Protein AF-A0A9Q1BUA3-F1 (afdb_monomer)

Nearest PDB structures (foldseek):
  6mlc-assembly1_B  TM=7.816E-01  e=4.037E-04  Homo sapiens
  5yc4-assembly1_A  TM=8.077E-01  e=7.355E-04  Arabidopsis thaliana
  4l7x-assembly1_A  TM=8.562E-01  e=1.578E-02  Homo sapiens
  5wle-assembly1_A  TM=7.083E-01  e=5.807E-03  Drosophila melanogaster
  1wep-assembly1_A  TM=6.414E-01  e=8.662E-03  Mus musculus

Sequence (156 aa):
MAHSTFQRKASTSQVDKGRKSRDKCGDCGAVVNKDDKGIQCELCELWFHASCQNILESQYQALVEDSKNDSPVLHWFCCYCNRSAVKILNGLMRMQQQIDDLQQEVQASGSRLNDIEAGKFTDNMSSAVWGKLLVKRLWKVPKLYVGMFWIWKKGV

Organism: Holothuria leucospilota (NCBI:txid206669)

Structure (mmCIF, N/CA/C/O backbone):
data_AF-A0A9Q1BUA3-F1
#
_entry.id   AF-A0A9Q1BUA3-F1
#
loop_
_atom_site.group_PDB
_atom_site.id
_atom_site.type_symbol
_atom_site.label_atom_id
_atom_site.label_alt_id
_atom_site.label_comp_id
_atom_site.label_asym_id
_atom_site.label_entity_id
_atom_site.label_seq_id
_atom_site.pdbx_PDB_ins_code
_atom_site.Cartn_x
_atom_site.Cartn_y
_atom_site.Cartn_z
_atom_site.occupancy
_atom_site.B_iso_or_equiv
_atom_site.auth_seq_id
_atom_site.auth_comp_id
_atom_site.auth_asym_id
_atom_site.auth_atom_id
_atom_site.pdbx_PDB_model_num
ATOM 1 N N . MET A 1 1 ? 27.351 -38.693 14.896 1.00 41.16 1 MET A N 1
ATOM 2 C CA . MET A 1 1 ? 28.062 -38.191 13.695 1.00 41.16 1 MET A CA 1
ATOM 3 C C . MET A 1 1 ? 26.986 -37.978 12.630 1.00 41.16 1 MET A C 1
ATOM 5 O O . MET A 1 1 ? 26.302 -38.944 12.354 1.00 41.16 1 MET A O 1
ATOM 9 N N . ALA A 1 2 ? 26.646 -36.808 12.090 1.00 41.44 2 ALA A N 1
ATOM 10 C CA . ALA A 1 2 ? 27.255 -35.484 12.056 1.00 41.44 2 ALA A CA 1
ATOM 11 C C . ALA A 1 2 ? 26.144 -34.404 12.093 1.00 41.44 2 ALA A C 1
ATOM 13 O O . ALA A 1 2 ? 25.097 -34.570 11.472 1.00 41.44 2 ALA A O 1
ATOM 14 N N . HIS A 1 3 ? 26.378 -33.310 12.823 1.00 35.44 3 HIS A N 1
ATOM 15 C CA . HIS A 1 3 ? 25.542 -32.107 12.799 1.00 35.44 3 HIS A CA 1
ATOM 16 C C . HIS A 1 3 ? 25.948 -31.252 11.590 1.00 35.44 3 HIS A C 1
ATOM 18 O O . HIS A 1 3 ? 27.120 -30.911 11.454 1.00 35.44 3 HIS A O 1
ATOM 24 N N . SER A 1 4 ? 24.993 -30.924 10.716 1.00 44.03 4 SER A N 1
ATOM 25 C CA . SER A 1 4 ? 25.204 -30.031 9.572 1.00 44.03 4 SER A CA 1
ATOM 26 C C . SER A 1 4 ? 24.918 -28.588 9.984 1.00 44.03 4 SER A C 1
ATOM 28 O O . SER A 1 4 ? 23.810 -28.235 10.392 1.00 44.03 4 SER A O 1
ATOM 30 N N . THR A 1 5 ? 25.966 -27.777 9.939 1.00 45.69 5 THR A N 1
ATOM 31 C CA . THR A 1 5 ? 26.044 -26.406 10.434 1.00 45.69 5 THR A CA 1
ATOM 32 C C . THR A 1 5 ? 25.434 -25.435 9.419 1.00 45.69 5 THR A C 1
ATOM 34 O O . THR A 1 5 ? 26.002 -25.190 8.357 1.00 45.69 5 THR A O 1
ATOM 37 N N . PHE A 1 6 ? 24.288 -24.838 9.753 1.00 48.06 6 PHE A N 1
ATOM 38 C CA . PHE A 1 6 ? 23.683 -23.734 9.003 1.00 48.06 6 PHE A CA 1
ATOM 39 C C . PHE A 1 6 ? 24.480 -22.443 9.254 1.00 48.06 6 PHE A C 1
ATOM 41 O O . PHE A 1 6 ? 24.263 -21.727 10.235 1.00 48.06 6 PHE A O 1
ATOM 48 N N . GLN A 1 7 ? 25.458 -22.166 8.391 1.00 48.59 7 GLN A N 1
ATOM 49 C CA . GLN A 1 7 ? 26.246 -20.937 8.446 1.00 48.59 7 GLN A CA 1
ATOM 50 C C . GLN A 1 7 ? 25.445 -19.768 7.855 1.00 48.59 7 GLN A C 1
ATOM 52 O O . GLN A 1 7 ? 25.315 -19.620 6.640 1.00 48.59 7 GLN A O 1
ATOM 57 N N . ARG A 1 8 ? 24.924 -18.908 8.740 1.00 41.38 8 ARG A N 1
ATOM 58 C CA . ARG A 1 8 ? 24.432 -17.566 8.400 1.00 41.38 8 ARG A CA 1
ATOM 59 C C . ARG A 1 8 ? 25.601 -16.732 7.871 1.00 41.38 8 ARG A C 1
ATOM 61 O O . ARG A 1 8 ?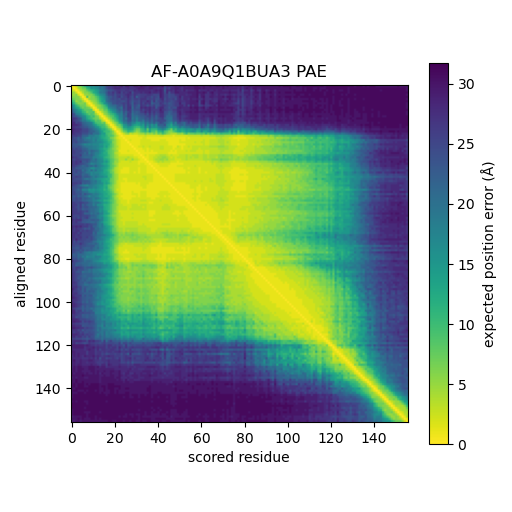 26.477 -16.346 8.639 1.00 41.38 8 ARG A O 1
ATOM 68 N N . LYS A 1 9 ? 25.609 -16.431 6.570 1.00 44.12 9 LYS A N 1
ATOM 69 C CA . LYS A 1 9 ? 26.475 -15.384 6.015 1.00 44.12 9 LYS A CA 1
ATOM 70 C C . LYS A 1 9 ? 25.928 -14.032 6.469 1.00 44.12 9 LYS A C 1
ATOM 72 O O . LYS A 1 9 ? 24.876 -13.598 6.010 1.00 44.12 9 LYS A O 1
ATOM 77 N N . ALA A 1 10 ? 26.632 -13.407 7.407 1.00 40.91 10 ALA A N 1
ATOM 78 C CA . ALA A 1 10 ? 26.441 -12.013 7.767 1.00 40.91 10 ALA A CA 1
ATOM 79 C C . ALA A 1 10 ? 26.774 -11.147 6.543 1.00 40.91 10 ALA A C 1
ATOM 81 O O . ALA A 1 10 ? 27.907 -11.155 6.065 1.00 40.91 10 ALA A O 1
ATOM 82 N N . SER A 1 11 ? 25.777 -10.442 6.009 1.00 53.94 11 SER A N 1
ATOM 83 C CA . SER A 1 11 ? 26.015 -9.356 5.064 1.00 53.94 11 SER A CA 1
ATOM 84 C C . SER A 1 11 ? 26.315 -8.110 5.887 1.00 53.94 11 SER A C 1
ATOM 86 O O . SER A 1 11 ? 25.472 -7.617 6.635 1.00 53.94 11 SER A O 1
ATOM 88 N N . THR A 1 12 ? 27.566 -7.675 5.827 1.00 43.81 12 THR A N 1
ATOM 89 C CA . THR A 1 12 ? 28.071 -6.481 6.492 1.00 43.81 12 THR A CA 1
ATOM 90 C C . THR A 1 12 ? 27.471 -5.255 5.807 1.00 43.81 12 THR A C 1
ATOM 92 O O . THR A 1 12 ? 27.917 -4.861 4.732 1.00 43.81 12 THR A O 1
ATOM 95 N N . SER A 1 13 ? 26.448 -4.650 6.410 1.00 48.66 13 SER A N 1
ATOM 96 C CA . SER A 1 13 ? 25.913 -3.359 5.970 1.00 48.66 13 SER A CA 1
ATOM 97 C C . SER A 1 13 ? 26.926 -2.259 6.285 1.00 48.66 13 SER A C 1
ATOM 99 O O . SER A 1 13 ? 26.977 -1.737 7.398 1.00 48.66 13 SER A O 1
ATOM 101 N N . GLN A 1 14 ? 27.767 -1.922 5.308 1.00 53.66 14 GLN A N 1
ATOM 102 C CA . GLN A 1 14 ? 28.539 -0.686 5.326 1.00 53.66 14 GLN A CA 1
ATOM 103 C C . GLN A 1 14 ? 27.585 0.484 5.062 1.00 53.66 14 GLN A C 1
ATOM 105 O O . GLN A 1 14 ? 26.948 0.570 4.014 1.00 53.66 14 GLN A O 1
ATOM 110 N N . VAL A 1 15 ? 27.466 1.367 6.052 1.00 52.28 15 VAL A N 1
ATOM 111 C CA . VAL A 1 15 ? 26.738 2.634 5.959 1.00 52.28 15 VAL A CA 1
ATOM 112 C C . VAL A 1 15 ? 27.600 3.605 5.155 1.00 52.28 15 VAL A C 1
ATOM 114 O O . VAL A 1 15 ? 28.437 4.317 5.710 1.00 52.28 15 VAL A O 1
ATOM 117 N N . ASP A 1 16 ? 27.422 3.597 3.836 1.00 55.25 16 ASP A N 1
ATOM 118 C CA . ASP A 1 16 ? 28.053 4.560 2.936 1.00 55.25 16 ASP A CA 1
ATOM 119 C C . ASP A 1 16 ? 27.318 5.904 3.017 1.00 55.25 16 ASP A C 1
ATOM 121 O O . ASP A 1 16 ? 26.158 6.053 2.625 1.00 55.25 16 ASP A O 1
ATOM 125 N N . LYS A 1 17 ? 28.014 6.907 3.555 1.0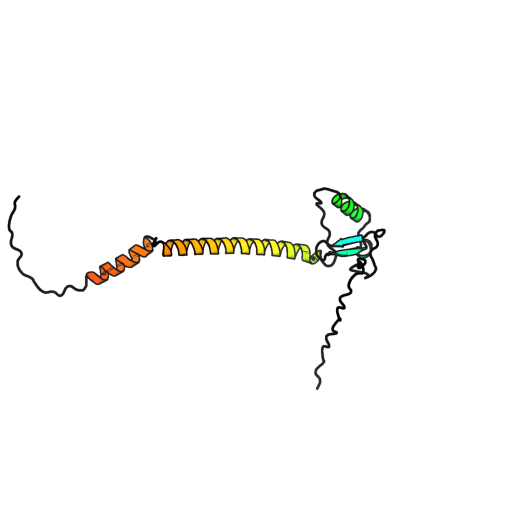0 49.25 17 LYS A N 1
ATOM 126 C CA . LYS A 1 17 ? 27.571 8.300 3.598 1.00 49.25 17 LYS A CA 1
ATOM 127 C C . LYS A 1 17 ? 27.802 8.954 2.231 1.00 49.25 17 LYS A C 1
ATOM 129 O O . LYS A 1 17 ? 28.935 9.051 1.773 1.00 49.25 17 LYS A O 1
ATOM 134 N N . GLY A 1 18 ? 26.746 9.508 1.633 1.00 51.16 18 GLY A N 1
ATOM 135 C CA . GLY A 1 18 ? 26.875 10.673 0.744 1.00 51.16 18 GLY A CA 1
ATOM 136 C C . GLY A 1 18 ? 26.969 10.440 -0.768 1.00 51.16 18 GLY A C 1
ATOM 137 O O . GLY A 1 18 ? 27.286 11.382 -1.492 1.00 51.16 18 GLY A O 1
ATOM 138 N N . ARG A 1 19 ? 26.638 9.255 -1.289 1.00 50.97 19 ARG A N 1
ATOM 139 C CA . ARG A 1 19 ? 26.350 9.080 -2.724 1.00 50.97 19 ARG A CA 1
ATOM 140 C C . ARG A 1 19 ? 24.839 8.959 -2.873 1.00 50.97 19 ARG A C 1
ATOM 142 O O . ARG A 1 19 ? 24.263 8.092 -2.230 1.00 50.97 19 ARG A O 1
ATOM 149 N N . LYS A 1 20 ? 24.192 9.799 -3.695 1.00 51.03 20 LYS A N 1
ATOM 150 C CA . LYS A 1 20 ? 22.800 9.557 -4.117 1.00 51.03 20 LYS A CA 1
ATOM 151 C C . LYS A 1 20 ? 22.776 8.148 -4.711 1.00 51.03 20 LYS A C 1
ATOM 153 O O . LYS A 1 20 ? 23.326 7.940 -5.796 1.00 51.03 20 LYS A O 1
ATOM 158 N N . SER A 1 21 ? 22.294 7.169 -3.950 1.00 61.97 21 SER A N 1
ATOM 159 C CA . SER A 1 21 ? 22.217 5.788 -4.398 1.00 61.97 21 SER A CA 1
ATOM 160 C C . SER A 1 21 ? 21.286 5.797 -5.593 1.00 61.97 21 SER A C 1
ATOM 162 O O . SER A 1 21 ? 20.121 6.145 -5.454 1.00 61.97 21 SER A O 1
ATOM 164 N N . ARG A 1 22 ? 21.823 5.520 -6.783 1.00 75.19 22 ARG A N 1
ATOM 165 C CA . ARG A 1 22 ? 20.981 5.369 -7.967 1.00 75.19 22 ARG A CA 1
ATOM 166 C C . ARG A 1 22 ? 20.013 4.227 -7.690 1.00 75.19 22 ARG A C 1
ATOM 168 O O . ARG A 1 22 ? 20.462 3.168 -7.240 1.00 75.19 22 ARG A O 1
ATOM 175 N N . ASP A 1 23 ? 18.735 4.464 -7.943 1.00 89.50 23 ASP A N 1
ATOM 176 C CA . ASP A 1 23 ? 17.696 3.481 -7.686 1.00 89.50 23 ASP A CA 1
ATOM 177 C C . ASP A 1 23 ? 17.950 2.241 -8.547 1.00 89.50 23 ASP A C 1
ATOM 179 O O . ASP A 1 23 ? 18.132 2.321 -9.764 1.00 89.50 23 ASP A O 1
ATOM 183 N N . LYS A 1 24 ? 18.070 1.083 -7.894 1.00 95.62 24 LYS A N 1
ATOM 184 C CA . LYS A 1 24 ? 18.286 -0.199 -8.569 1.00 95.62 24 LYS A CA 1
ATOM 185 C C . LYS A 1 24 ? 16.951 -0.892 -8.772 1.00 95.62 24 LYS A C 1
ATOM 187 O O . LYS A 1 24 ? 16.102 -0.873 -7.886 1.00 95.62 24 LYS A O 1
ATOM 192 N N . CYS A 1 25 ? 16.817 -1.551 -9.913 1.00 97.38 25 CYS A N 1
ATOM 193 C CA . CYS A 1 25 ? 15.697 -2.409 -10.230 1.00 97.38 25 CYS A CA 1
ATOM 194 C C . CYS A 1 25 ? 15.643 -3.567 -9.231 1.00 97.38 25 CYS A C 1
ATOM 196 O O . CYS A 1 25 ? 16.621 -4.305 -9.090 1.00 97.38 25 CYS A O 1
ATOM 198 N N . GLY A 1 26 ? 14.502 -3.749 -8.569 1.00 96.00 26 GLY A N 1
ATOM 199 C CA . GLY A 1 26 ? 14.298 -4.832 -7.607 1.00 96.00 26 GLY A CA 1
ATOM 200 C C . GLY A 1 26 ? 14.301 -6.236 -8.224 1.00 96.00 26 GLY A C 1
ATOM 201 O O . GLY A 1 26 ? 14.344 -7.210 -7.481 1.00 96.00 26 GLY A O 1
ATOM 202 N N . ASP A 1 27 ? 14.262 -6.346 -9.555 1.00 96.88 27 ASP A N 1
ATOM 203 C CA . ASP A 1 27 ? 14.214 -7.625 -10.271 1.00 96.88 27 ASP A CA 1
ATOM 204 C C . ASP A 1 27 ? 15.565 -7.993 -10.909 1.00 96.88 27 ASP A C 1
ATOM 206 O O . ASP A 1 27 ? 16.148 -9.027 -10.595 1.00 96.88 27 ASP A O 1
ATOM 210 N N . CYS A 1 28 ? 16.125 -7.117 -11.752 1.00 97.31 28 CYS A N 1
ATOM 211 C CA . CYS A 1 28 ? 17.396 -7.382 -12.438 1.00 97.31 28 CYS A CA 1
ATOM 212 C C . CYS A 1 28 ? 18.634 -6.817 -11.717 1.00 97.31 28 CYS A C 1
ATOM 214 O O . CYS A 1 28 ? 19.763 -7.087 -12.126 1.00 97.31 28 CYS A O 1
ATOM 216 N N . GLY A 1 29 ? 18.457 -5.995 -10.676 1.00 95.50 29 GLY A N 1
ATOM 217 C CA . GLY A 1 29 ? 19.547 -5.361 -9.922 1.00 95.50 29 GLY A CA 1
ATOM 218 C C . GLY A 1 29 ? 20.301 -4.247 -10.663 1.00 95.50 29 GLY A C 1
ATOM 219 O O . GLY A 1 29 ? 21.158 -3.588 -10.062 1.00 95.50 29 GLY A O 1
ATOM 220 N N . ALA A 1 30 ? 19.997 -4.014 -11.944 1.00 96.44 30 ALA A N 1
ATOM 221 C CA . ALA A 1 30 ? 20.559 -2.922 -12.731 1.00 96.44 30 ALA A CA 1
ATOM 222 C C . ALA A 1 30 ? 19.983 -1.568 -12.293 1.00 96.44 30 ALA A C 1
ATOM 224 O O . ALA A 1 30 ? 18.928 -1.495 -11.674 1.00 96.44 30 ALA A O 1
ATOM 225 N N . VAL A 1 31 ? 20.678 -0.478 -12.607 1.00 96.69 31 VAL A N 1
ATOM 226 C CA . VAL A 1 31 ? 20.206 0.876 -12.287 1.00 96.69 31 VAL A CA 1
ATOM 227 C C . VAL A 1 31 ? 19.006 1.240 -13.165 1.00 96.69 31 VAL A C 1
ATOM 229 O O . VAL A 1 31 ? 19.049 1.004 -14.370 1.00 96.69 31 VAL A O 1
ATOM 232 N N . VAL A 1 32 ? 17.975 1.837 -12.564 1.00 96.50 32 VAL A N 1
ATOM 233 C CA . VAL A 1 32 ? 16.859 2.480 -13.267 1.00 96.50 32 VAL A CA 1
ATOM 234 C C . VAL A 1 32 ? 17.222 3.951 -13.460 1.00 96.50 32 VAL A C 1
ATOM 236 O O . VAL A 1 32 ? 17.330 4.714 -12.499 1.00 96.50 32 VAL A O 1
ATOM 239 N N . ASN A 1 33 ? 17.503 4.343 -14.698 1.00 93.94 33 ASN A N 1
ATOM 240 C CA . ASN A 1 33 ? 17.832 5.722 -15.048 1.00 93.94 33 ASN A CA 1
ATOM 241 C C . ASN A 1 33 ? 16.557 6.536 -15.298 1.00 93.94 33 ASN A C 1
ATOM 243 O O . ASN A 1 33 ? 15.475 5.987 -15.466 1.00 93.94 33 ASN A O 1
ATOM 247 N N . LYS A 1 34 ? 16.692 7.863 -15.370 1.00 89.19 34 LYS A N 1
ATOM 248 C CA . LYS A 1 34 ? 15.561 8.763 -15.656 1.00 89.19 34 LYS A CA 1
ATOM 249 C C . LYS A 1 34 ? 14.954 8.561 -17.046 1.00 89.19 34 LYS A C 1
ATOM 251 O O . LYS A 1 34 ? 13.778 8.839 -17.228 1.00 89.19 34 LYS A O 1
ATOM 256 N N . ASP A 1 35 ? 15.766 8.102 -17.993 1.00 92.75 35 ASP A N 1
ATOM 257 C CA . ASP A 1 35 ? 15.344 7.837 -19.371 1.00 92.75 35 ASP A CA 1
ATOM 258 C C . ASP A 1 35 ? 14.746 6.429 -19.530 1.00 92.75 35 ASP A C 1
ATOM 260 O O . ASP A 1 35 ? 14.143 6.115 -20.557 1.00 92.75 35 ASP A O 1
ATOM 264 N N . ASP A 1 36 ? 14.900 5.573 -18.512 1.00 94.38 36 ASP A N 1
ATOM 265 C CA . ASP A 1 36 ? 14.285 4.254 -18.499 1.00 94.38 36 ASP A CA 1
ATOM 266 C C . ASP A 1 36 ? 12.801 4.376 -18.140 1.00 94.38 36 ASP A C 1
ATOM 268 O O . ASP A 1 36 ? 12.394 5.211 -17.330 1.00 94.38 36 ASP A O 1
ATOM 272 N N . LYS A 1 37 ? 11.983 3.461 -18.668 1.00 96.56 37 LYS A N 1
ATOM 273 C CA . LYS A 1 37 ? 10.603 3.267 -18.199 1.00 96.56 37 LYS A CA 1
ATOM 274 C C . LYS A 1 37 ? 10.632 2.584 -16.840 1.00 96.56 37 LYS A C 1
ATOM 276 O O . LYS A 1 37 ? 10.502 1.363 -16.732 1.00 96.56 37 LYS A O 1
ATOM 281 N N . GLY A 1 38 ? 10.902 3.387 -15.821 1.00 96.19 38 GLY A N 1
ATOM 282 C CA . GLY A 1 38 ? 10.896 3.001 -14.423 1.00 96.19 38 GLY A CA 1
ATOM 283 C C . GLY A 1 38 ? 9.513 3.174 -13.814 1.00 96.19 38 GLY A C 1
ATOM 284 O O . GLY A 1 38 ? 8.811 4.140 -14.119 1.00 96.19 38 GLY A O 1
ATOM 285 N N . ILE A 1 39 ? 9.141 2.254 -12.934 1.00 96.75 39 ILE A N 1
ATOM 286 C CA . ILE A 1 39 ? 7.980 2.383 -12.058 1.00 96.75 39 ILE A CA 1
ATOM 287 C C . ILE A 1 39 ? 8.361 1.949 -10.642 1.00 96.75 39 ILE A C 1
ATOM 289 O O . ILE A 1 39 ? 9.085 0.966 -10.459 1.00 96.75 39 ILE A O 1
ATOM 293 N N . GLN A 1 40 ? 7.915 2.702 -9.641 1.00 96.56 40 GLN A N 1
ATOM 294 C CA . GLN A 1 40 ? 8.165 2.402 -8.235 1.00 96.56 40 GLN A CA 1
ATOM 295 C C . GLN A 1 40 ? 6.980 1.640 -7.647 1.00 96.56 40 GLN A C 1
ATOM 297 O O . GLN A 1 40 ? 5.831 2.000 -7.878 1.00 96.56 40 GLN A O 1
ATOM 302 N N . CYS A 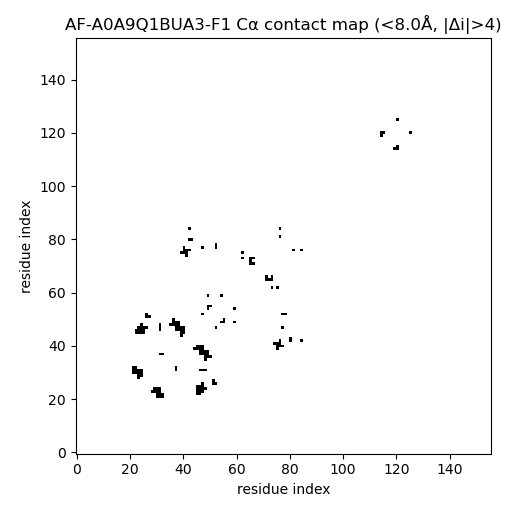1 41 ? 7.251 0.578 -6.888 1.00 96.62 41 CYS A N 1
ATOM 303 C CA . CYS A 1 41 ? 6.200 -0.162 -6.200 1.00 96.62 41 CYS A CA 1
ATOM 304 C C . CYS A 1 41 ? 5.753 0.598 -4.953 1.00 96.62 41 CYS A C 1
ATOM 306 O O . CYS A 1 41 ? 6.575 0.880 -4.088 1.00 96.62 41 CYS A O 1
ATOM 308 N N . GLU A 1 42 ? 4.451 0.818 -4.798 1.00 95.12 42 GLU A N 1
ATOM 309 C CA . GLU A 1 42 ? 3.907 1.556 -3.648 1.00 95.12 42 GLU A CA 1
ATOM 310 C C . GLU A 1 42 ? 3.966 0.789 -2.320 1.00 95.12 42 GLU A C 1
ATOM 312 O O . GLU A 1 42 ? 3.771 1.373 -1.261 1.00 95.12 42 GLU A O 1
ATOM 317 N N . LEU A 1 43 ? 4.229 -0.524 -2.354 1.00 93.81 43 LEU A N 1
ATOM 318 C CA . LEU A 1 43 ? 4.288 -1.346 -1.142 1.00 93.81 43 LEU A CA 1
ATOM 319 C C . LEU A 1 43 ? 5.713 -1.562 -0.624 1.00 93.81 43 LEU A C 1
ATOM 321 O O . LEU A 1 43 ? 5.933 -1.528 0.581 1.00 93.81 43 LEU A O 1
ATOM 325 N N . CYS A 1 44 ? 6.671 -1.858 -1.507 1.00 94.81 44 CYS A N 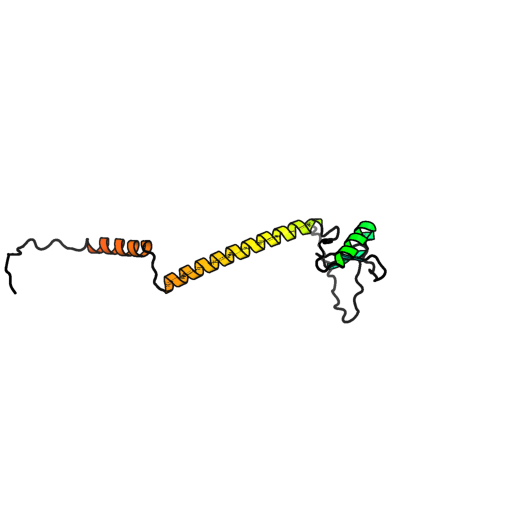1
ATOM 326 C CA . CYS A 1 44 ? 8.064 -2.094 -1.107 1.00 94.81 44 CYS A CA 1
ATOM 327 C C . CYS A 1 44 ? 9.008 -0.937 -1.442 1.00 94.81 44 CYS A C 1
ATOM 329 O O . CYS A 1 44 ? 10.195 -1.039 -1.148 1.00 94.81 44 CYS A O 1
ATOM 331 N N . GLU A 1 45 ? 8.499 0.118 -2.085 1.00 95.19 45 GLU A N 1
ATOM 332 C CA . GLU A 1 45 ? 9.219 1.346 -2.454 1.00 95.19 45 GLU A CA 1
ATOM 333 C C . GLU A 1 45 ? 10.430 1.135 -3.382 1.00 95.19 45 GLU A C 1
ATOM 335 O O . GLU A 1 45 ? 11.192 2.063 -3.654 1.00 95.19 45 GLU A O 1
ATOM 340 N N . LEU A 1 46 ? 10.600 -0.070 -3.931 1.00 96.25 46 LEU A N 1
ATOM 341 C CA . LEU A 1 46 ? 11.647 -0.374 -4.901 1.00 96.25 46 LEU A CA 1
ATOM 342 C C . LEU A 1 46 ? 11.232 0.049 -6.310 1.00 96.25 46 LEU A C 1
ATOM 344 O O . LEU A 1 46 ? 10.074 -0.095 -6.710 1.00 96.25 46 LEU A O 1
ATOM 348 N N . TRP A 1 47 ? 12.214 0.511 -7.080 1.00 97.12 47 TRP A N 1
ATOM 349 C CA . TRP A 1 47 ? 12.065 0.786 -8.504 1.00 97.12 47 TRP A CA 1
ATOM 350 C C . TRP A 1 47 ? 12.188 -0.488 -9.331 1.00 97.12 47 TRP A C 1
ATOM 352 O O . TRP A 1 47 ? 12.919 -1.411 -8.975 1.00 97.12 47 TRP A O 1
ATOM 362 N N . PHE A 1 48 ? 11.494 -0.524 -10.462 1.00 97.81 48 PHE A N 1
ATOM 363 C CA . PHE A 1 48 ? 11.537 -1.614 -11.426 1.00 97.81 48 PHE A CA 1
ATOM 364 C C . PHE A 1 48 ? 11.524 -1.058 -12.846 1.00 97.81 48 PHE A C 1
ATOM 366 O O . PHE A 1 48 ? 10.814 -0.097 -13.137 1.00 97.81 48 PHE A O 1
ATOM 373 N N . HIS A 1 49 ? 12.262 -1.693 -13.754 1.00 98.06 49 HIS A N 1
ATOM 374 C CA . HIS A 1 49 ? 12.032 -1.492 -15.183 1.00 98.06 49 HIS A CA 1
ATOM 375 C C . HIS A 1 49 ? 10.676 -2.097 -15.561 1.00 98.06 49 HIS A C 1
ATOM 377 O O . HIS A 1 49 ? 10.383 -3.237 -15.190 1.00 98.06 49 HIS A O 1
ATOM 383 N N . ALA A 1 50 ? 9.878 -1.371 -16.345 1.00 97.50 50 ALA A N 1
ATOM 384 C CA . ALA A 1 50 ? 8.584 -1.841 -16.840 1.00 97.50 50 ALA A CA 1
ATOM 385 C C . ALA A 1 50 ? 8.704 -3.203 -17.553 1.00 97.50 50 ALA A C 1
ATOM 387 O O . ALA A 1 50 ? 7.888 -4.097 -17.331 1.00 97.50 50 ALA A O 1
ATOM 388 N N . SER A 1 51 ? 9.778 -3.402 -18.327 1.00 97.56 51 SER A N 1
ATOM 389 C CA . SER A 1 51 ? 10.081 -4.664 -19.012 1.00 97.56 51 SER A CA 1
ATOM 390 C C . SER A 1 51 ? 10.380 -5.822 -18.054 1.00 97.56 51 SER A C 1
ATOM 392 O O . SER A 1 51 ? 9.882 -6.921 -18.275 1.00 97.56 51 SER A O 1
ATOM 394 N N . CYS A 1 52 ? 11.119 -5.590 -16.962 1.00 98.06 52 CYS A N 1
ATOM 395 C CA . CYS A 1 52 ? 11.387 -6.616 -15.944 1.00 98.06 52 CYS A CA 1
ATOM 396 C C . CYS A 1 52 ? 10.104 -7.101 -15.253 1.00 98.06 52 CYS A C 1
ATOM 398 O O . CYS A 1 52 ? 10.028 -8.230 -14.786 1.00 98.06 52 CYS A O 1
ATOM 400 N N . GLN A 1 53 ? 9.071 -6.260 -15.199 1.00 97.00 53 GLN A N 1
ATOM 401 C CA . GLN A 1 53 ? 7.771 -6.609 -14.622 1.00 97.00 53 GLN A CA 1
ATOM 402 C C . GLN A 1 53 ? 6.719 -6.972 -15.681 1.00 97.00 53 GLN A C 1
ATOM 404 O O . GLN A 1 53 ? 5.552 -7.149 -15.336 1.00 97.00 53 GLN A O 1
ATOM 409 N N . ASN A 1 54 ? 7.122 -7.130 -16.949 1.00 96.75 54 ASN A N 1
ATOM 410 C CA . ASN A 1 54 ? 6.249 -7.441 -18.086 1.00 96.75 54 ASN A CA 1
ATOM 411 C C . ASN A 1 54 ? 5.064 -6.467 -18.250 1.00 96.75 54 ASN A C 1
ATOM 413 O O . ASN A 1 54 ? 3.966 -6.875 -18.626 1.00 96.75 54 ASN A O 1
ATOM 417 N N . ILE A 1 55 ? 5.275 -5.182 -17.961 1.00 97.00 55 ILE A N 1
ATOM 418 C CA . ILE A 1 55 ? 4.265 -4.135 -18.147 1.00 97.00 55 ILE A CA 1
ATOM 419 C C . ILE A 1 55 ? 4.270 -3.710 -19.615 1.00 97.00 55 ILE A C 1
ATOM 421 O O . ILE A 1 55 ? 5.310 -3.324 -20.155 1.00 97.00 55 ILE A O 1
ATOM 425 N N . LEU A 1 56 ? 3.106 -3.776 -20.260 1.00 97.25 56 LEU A N 1
ATOM 426 C CA . LEU A 1 56 ? 2.944 -3.325 -21.640 1.00 97.25 56 LEU A CA 1
ATOM 427 C C . LEU A 1 56 ? 3.017 -1.801 -21.727 1.00 97.25 56 LEU A C 1
ATOM 429 O O . LEU A 1 56 ? 2.621 -1.093 -20.805 1.00 97.25 56 LEU A O 1
ATOM 433 N N . GLU A 1 57 ? 3.437 -1.292 -22.883 1.00 96.25 57 GLU A N 1
ATOM 434 C CA . GLU A 1 57 ? 3.558 0.150 -23.107 1.00 96.25 57 GLU A CA 1
ATOM 435 C C . GLU A 1 57 ? 2.258 0.908 -22.822 1.00 96.25 57 GLU A C 1
ATOM 437 O O . GLU A 1 57 ? 2.272 1.934 -22.150 1.00 96.25 57 GLU A O 1
ATOM 442 N N . SER A 1 58 ? 1.125 0.373 -23.279 1.00 97.06 58 SER A N 1
ATOM 443 C CA . SER A 1 58 ? -0.193 0.967 -23.049 1.00 97.06 58 SER A CA 1
ATOM 444 C C . SER A 1 58 ? -0.572 1.011 -21.567 1.00 97.06 58 SER A C 1
ATOM 446 O O . SER A 1 58 ? -1.175 1.978 -21.113 1.00 97.06 58 SER A O 1
ATOM 448 N N . GLN A 1 59 ? -0.194 -0.009 -20.794 1.00 96.81 59 GLN A N 1
ATOM 449 C CA . GLN A 1 59 ? -0.436 -0.056 -19.351 1.00 96.81 59 GLN A CA 1
ATOM 450 C C . GLN A 1 59 ? 0.453 0.946 -18.615 1.00 96.81 59 GLN A C 1
ATOM 452 O O . GLN A 1 59 ? -0.013 1.638 -17.715 1.00 96.81 59 GLN A O 1
ATOM 457 N N . TYR A 1 60 ? 1.722 1.044 -19.016 1.00 97.50 60 TYR A N 1
ATOM 458 C CA . TYR A 1 60 ? 2.648 2.025 -18.462 1.00 97.50 60 TYR A CA 1
ATOM 459 C C . TYR A 1 60 ? 2.161 3.454 -18.723 1.00 97.50 60 TYR A C 1
ATOM 461 O O . TYR A 1 60 ? 2.133 4.266 -17.804 1.00 97.50 60 TYR A O 1
ATOM 469 N N . GLN A 1 61 ? 1.716 3.746 -19.948 1.00 97.38 61 GLN A N 1
ATOM 470 C CA . GLN A 1 61 ? 1.160 5.053 -20.299 1.00 97.38 61 GLN A CA 1
ATOM 471 C C . GLN A 1 61 ? -0.077 5.388 -19.466 1.00 97.38 61 GLN A C 1
ATOM 473 O O . GLN A 1 61 ? -0.124 6.480 -18.912 1.00 97.38 61 GLN A O 1
ATOM 478 N N . ALA A 1 62 ? -1.008 4.446 -19.283 1.00 97.00 62 ALA A N 1
ATOM 479 C CA . ALA A 1 62 ? -2.182 4.662 -18.435 1.00 97.00 62 ALA A CA 1
ATOM 480 C C . ALA A 1 62 ? -1.806 4.997 -16.979 1.00 97.00 62 ALA A C 1
ATOM 482 O O . ALA A 1 62 ? -2.382 5.909 -16.393 1.00 97.00 62 ALA A O 1
ATOM 483 N N . LEU A 1 63 ? -0.807 4.311 -16.409 1.00 96.62 63 LEU A N 1
ATOM 484 C CA . LEU A 1 63 ? -0.303 4.599 -15.059 1.00 96.62 63 LEU A CA 1
ATOM 485 C C . LEU A 1 63 ? 0.359 5.983 -14.978 1.00 96.62 63 LEU A C 1
ATOM 487 O O . LEU A 1 63 ? 0.121 6.735 -14.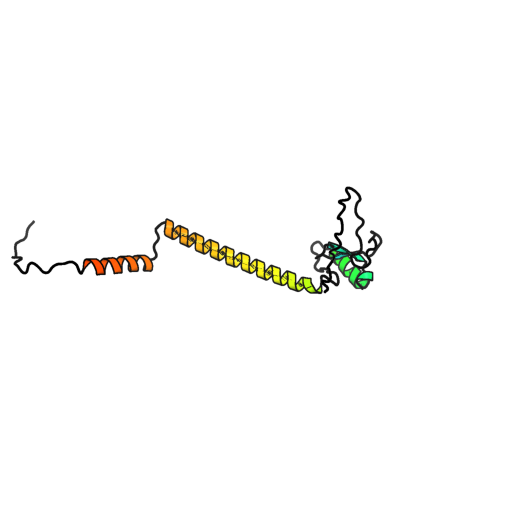037 1.00 96.62 63 LEU A O 1
ATOM 491 N N . VAL A 1 64 ? 1.171 6.343 -15.976 1.00 95.56 64 VAL A N 1
ATOM 492 C CA . VAL A 1 64 ? 1.834 7.656 -16.031 1.00 95.56 64 VAL A CA 1
ATOM 493 C C . VAL A 1 64 ? 0.823 8.784 -16.233 1.00 95.56 64 VAL A C 1
ATOM 495 O O . VAL A 1 64 ? 0.968 9.849 -15.637 1.00 95.56 64 VAL A O 1
ATOM 498 N N . GLU A 1 65 ? -0.188 8.587 -17.072 1.00 96.31 65 GLU A N 1
ATOM 499 C CA . GLU A 1 65 ? -1.260 9.560 -17.282 1.00 96.31 65 GLU A CA 1
ATOM 500 C C . GLU A 1 65 ? -2.082 9.761 -16.015 1.00 96.31 65 GLU A C 1
ATOM 502 O O . GLU A 1 65 ? -2.281 10.905 -15.611 1.00 96.31 65 GLU A O 1
ATOM 507 N N . ASP A 1 66 ? -2.472 8.676 -15.345 1.00 96.44 66 ASP A N 1
ATOM 508 C CA . ASP A 1 66 ? -3.220 8.756 -14.094 1.00 96.44 66 ASP A CA 1
ATOM 509 C C . ASP A 1 66 ? -2.409 9.425 -12.973 1.00 96.44 66 ASP A C 1
ATOM 511 O O . ASP A 1 66 ? -2.946 10.249 -12.235 1.00 96.44 66 ASP A O 1
ATOM 515 N N . SER A 1 67 ? -1.092 9.187 -12.914 1.00 93.81 67 SER A N 1
ATOM 516 C CA . SER A 1 67 ? -0.208 9.820 -11.921 1.00 93.81 67 SER A CA 1
ATOM 517 C C . SER A 1 67 ? -0.102 11.349 -12.033 1.00 93.81 67 SER A C 1
ATOM 519 O O . SER A 1 67 ? 0.403 11.994 -11.116 1.00 93.81 67 SER A O 1
ATOM 521 N N . LYS A 1 68 ? -0.551 11.943 -13.150 1.00 94.94 68 LYS A N 1
ATOM 522 C CA . LYS A 1 68 ? -0.594 13.405 -13.339 1.00 94.94 68 LYS A CA 1
ATOM 523 C C . LYS A 1 68 ? -1.850 14.045 -12.745 1.00 94.94 68 LYS A C 1
ATOM 525 O O . LYS A 1 68 ? -1.900 15.270 -12.665 1.00 94.94 68 LYS A O 1
ATOM 530 N N . ASN A 1 69 ? -2.858 13.252 -12.388 1.00 94.75 69 ASN A N 1
ATOM 531 C CA . ASN A 1 69 ? -4.077 13.751 -11.764 1.00 94.75 69 ASN A CA 1
ATOM 532 C C . ASN A 1 69 ? -3.809 14.130 -10.300 1.00 94.75 69 ASN A C 1
ATOM 534 O O . ASN A 1 69 ? -2.979 13.513 -9.638 1.00 94.75 69 ASN A O 1
ATOM 538 N N . ASP A 1 70 ? -4.572 15.088 -9.762 1.00 94.69 70 ASP A N 1
ATOM 539 C CA . ASP A 1 70 ? -4.478 15.479 -8.342 1.00 94.69 70 ASP A CA 1
ATOM 540 C C . ASP A 1 70 ? -4.835 14.325 -7.389 1.00 94.69 70 ASP A C 1
ATOM 542 O O . ASP A 1 70 ? -4.412 14.296 -6.235 1.00 94.69 70 ASP A O 1
ATOM 546 N N . SER A 1 71 ? -5.627 13.371 -7.883 1.00 93.62 71 SER A N 1
ATOM 547 C CA . SER A 1 71 ? -6.044 12.172 -7.165 1.00 93.62 71 SER A CA 1
ATOM 548 C C . SER A 1 71 ? -5.891 10.944 -8.069 1.00 93.62 71 SER A C 1
ATOM 550 O O . SER A 1 71 ? -6.880 10.538 -8.688 1.00 93.62 71 SER A O 1
ATOM 552 N N . PRO A 1 72 ? -4.685 10.358 -8.170 1.00 93.06 72 PRO A N 1
ATOM 553 C CA . PRO A 1 72 ? -4.475 9.129 -8.927 1.00 93.06 72 PRO A CA 1
ATOM 554 C C . PRO A 1 72 ? -5.316 7.988 -8.343 1.00 93.06 72 PRO A C 1
ATOM 556 O O . PRO A 1 72 ? -5.457 7.855 -7.125 1.00 93.06 72 PRO A O 1
ATOM 559 N N . VAL A 1 73 ? -5.907 7.189 -9.225 1.00 94.25 73 VAL A N 1
ATOM 560 C CA . VAL A 1 73 ? -6.810 6.076 -8.885 1.00 94.25 73 VAL A CA 1
ATOM 561 C C . VAL A 1 73 ? -6.113 4.728 -9.074 1.00 94.25 73 VAL A C 1
ATOM 563 O O . VAL A 1 73 ? -6.467 3.733 -8.436 1.00 94.25 73 VAL A O 1
ATOM 566 N N . LEU A 1 74 ? -5.131 4.670 -9.971 1.00 94.81 74 LEU A N 1
ATOM 567 C CA . LEU A 1 74 ? -4.398 3.461 -10.292 1.00 94.81 74 LEU A CA 1
ATOM 568 C C . LEU A 1 74 ? -3.199 3.311 -9.360 1.00 94.81 74 LEU A C 1
ATOM 570 O O . LEU A 1 74 ? -2.249 4.084 -9.410 1.00 94.81 74 LEU A O 1
ATOM 574 N N . HIS A 1 75 ? -3.230 2.242 -8.570 1.00 93.25 75 HIS A N 1
ATOM 575 C CA . HIS A 1 75 ? -2.103 1.819 -7.751 1.00 93.25 75 HIS A CA 1
ATOM 576 C C . HIS A 1 75 ? -1.298 0.735 -8.456 1.00 93.25 75 HIS A C 1
ATOM 578 O O . HIS A 1 75 ? -1.873 -0.183 -9.058 1.00 93.25 75 HIS A O 1
ATOM 584 N N . TRP A 1 76 ? 0.028 0.790 -8.333 1.00 96.12 76 TRP A N 1
ATOM 585 C CA . TRP A 1 76 ? 0.892 -0.258 -8.874 1.00 96.12 76 TRP A CA 1
ATOM 586 C C . TRP A 1 76 ? 1.721 -0.977 -7.805 1.00 96.12 76 TRP A C 1
ATOM 588 O O . TRP A 1 76 ? 2.477 -0.395 -7.022 1.00 96.12 76 TRP A O 1
ATOM 598 N N . PHE A 1 77 ? 1.633 -2.308 -7.840 1.00 96.56 77 PHE A N 1
ATOM 599 C CA . PHE A 1 77 ? 2.426 -3.207 -7.014 1.00 96.56 77 PHE A CA 1
ATOM 600 C C . PHE A 1 77 ? 3.233 -4.158 -7.898 1.00 96.56 77 PHE A C 1
ATOM 602 O O . PHE A 1 77 ? 2.697 -4.741 -8.842 1.00 96.56 77 PHE A O 1
ATOM 609 N N . CYS A 1 78 ? 4.507 -4.379 -7.557 1.00 97.00 78 CYS A N 1
ATOM 610 C CA . CYS A 1 78 ? 5.342 -5.351 -8.261 1.00 97.00 78 CYS A CA 1
ATOM 611 C C . CYS A 1 78 ? 4.760 -6.770 -8.148 1.00 97.00 78 CYS A C 1
ATOM 613 O O . CYS A 1 78 ? 3.949 -7.063 -7.262 1.00 97.00 78 CYS A O 1
ATOM 615 N N . CYS A 1 79 ? 5.193 -7.688 -9.011 1.00 94.88 79 CYS A N 1
ATOM 616 C CA . CYS A 1 79 ? 4.650 -9.049 -9.074 1.00 94.88 79 CYS A CA 1
ATOM 617 C C . CYS A 1 79 ? 4.762 -9.824 -7.742 1.00 94.88 79 CYS A C 1
ATOM 619 O O . CYS A 1 79 ? 3.944 -10.708 -7.460 1.00 94.88 79 CYS A O 1
ATOM 621 N N . TYR A 1 80 ? 5.738 -9.456 -6.907 1.00 94.62 80 TYR A N 1
ATOM 622 C CA . TYR A 1 80 ? 5.959 -10.003 -5.571 1.00 94.62 80 TYR A CA 1
ATOM 623 C C . TYR A 1 80 ? 4.957 -9.447 -4.547 1.00 94.62 80 TYR A C 1
ATOM 625 O O . TYR A 1 80 ? 4.367 -10.208 -3.778 1.00 94.62 80 TYR A O 1
ATOM 633 N N . CYS A 1 81 ? 4.727 -8.133 -4.569 1.00 96.38 81 CYS A N 1
ATOM 634 C CA . CYS A 1 81 ? 3.854 -7.419 -3.637 1.00 96.38 81 CYS A CA 1
ATOM 635 C C . CYS A 1 81 ? 2.372 -7.548 -3.988 1.00 96.38 81 CYS A C 1
ATOM 637 O O . CYS A 1 81 ? 1.541 -7.647 -3.091 1.00 96.38 81 CYS A O 1
ATOM 639 N N . ASN A 1 82 ? 2.018 -7.611 -5.271 1.00 94.00 82 ASN A N 1
ATOM 640 C CA . ASN A 1 82 ? 0.623 -7.644 -5.714 1.00 94.00 82 ASN A CA 1
ATOM 641 C C . ASN A 1 82 ? -0.162 -8.823 -5.100 1.00 94.00 82 ASN A C 1
ATOM 643 O O . ASN A 1 82 ? -1.325 -8.699 -4.724 1.00 94.00 82 ASN A O 1
ATOM 647 N N . ARG A 1 83 ? 0.505 -9.971 -4.909 1.00 90.56 83 ARG A N 1
ATOM 648 C CA . ARG A 1 83 ? -0.098 -11.171 -4.300 1.00 90.56 83 ARG A CA 1
ATOM 649 C C . ARG A 1 83 ? -0.463 -10.988 -2.824 1.00 90.56 83 ARG A C 1
ATOM 651 O O . ARG A 1 83 ? -1.361 -11.674 -2.329 1.00 90.56 83 ARG A O 1
ATOM 658 N N . SER A 1 84 ? 0.259 -10.131 -2.105 1.00 93.44 84 SER A N 1
ATOM 659 C CA . SER A 1 84 ? 0.079 -9.901 -0.669 1.00 93.44 84 SER A CA 1
ATOM 660 C C . SER A 1 84 ? -0.607 -8.575 -0.352 1.00 93.44 84 SER A C 1
ATOM 662 O O . SER A 1 84 ? -1.223 -8.490 0.707 1.00 93.44 84 SER A O 1
ATOM 664 N N . ALA A 1 85 ? -0.582 -7.593 -1.257 1.00 91.75 85 ALA A N 1
ATOM 665 C CA . ALA A 1 85 ? -1.135 -6.254 -1.058 1.00 91.75 85 ALA A CA 1
ATOM 666 C C . ALA A 1 85 ? -2.587 -6.300 -0.559 1.00 91.75 85 ALA A C 1
ATOM 668 O O . ALA A 1 85 ? -2.895 -5.770 0.504 1.00 91.75 85 ALA A O 1
ATOM 669 N N . VAL A 1 86 ? -3.453 -7.059 -1.238 1.00 90.12 86 VAL A N 1
ATOM 670 C CA . VAL A 1 86 ? -4.866 -7.214 -0.846 1.00 90.12 86 VAL A CA 1
ATOM 671 C C . VAL A 1 86 ? -5.015 -7.825 0.553 1.00 90.12 86 VAL A C 1
ATOM 673 O O . VAL A 1 86 ? -5.880 -7.424 1.329 1.00 90.12 86 VAL A O 1
ATOM 676 N N . LYS A 1 87 ? -4.170 -8.799 0.912 1.00 93.25 87 LYS A N 1
ATOM 677 C CA . LYS A 1 87 ? -4.219 -9.438 2.237 1.00 93.25 87 LYS A CA 1
ATOM 678 C C . LYS A 1 87 ? -3.767 -8.479 3.334 1.00 93.25 87 LYS A C 1
ATOM 680 O O . LYS A 1 87 ? -4.371 -8.469 4.401 1.00 93.25 87 LYS A O 1
ATOM 685 N N . ILE A 1 88 ? -2.731 -7.689 3.060 1.00 92.88 88 ILE A N 1
ATOM 686 C CA . ILE A 1 88 ? -2.201 -6.690 3.989 1.00 92.88 88 ILE A CA 1
ATOM 687 C C . ILE A 1 88 ? -3.240 -5.593 4.217 1.00 92.88 88 ILE A C 1
ATOM 689 O O . ILE A 1 88 ? -3.575 -5.329 5.366 1.00 92.88 88 ILE A O 1
ATOM 693 N N . LEU A 1 89 ? -3.817 -5.032 3.150 1.00 90.62 89 LEU A N 1
ATOM 694 C CA . LEU A 1 89 ? -4.848 -3.992 3.244 1.00 90.62 89 LEU A CA 1
ATOM 695 C C . LEU A 1 89 ? -6.062 -4.471 4.051 1.00 90.62 89 LEU A C 1
ATOM 697 O O . LEU A 1 89 ? -6.471 -3.817 5.007 1.00 90.62 89 LEU A O 1
ATOM 701 N N . ASN A 1 90 ? -6.573 -5.668 3.755 1.00 93.88 90 ASN A N 1
ATOM 702 C CA . ASN A 1 90 ? -7.671 -6.256 4.527 1.00 93.88 90 ASN A CA 1
ATOM 703 C C . ASN A 1 90 ? -7.288 -6.529 5.990 1.00 93.88 90 ASN A C 1
ATOM 705 O O . ASN A 1 90 ? -8.121 -6.392 6.885 1.00 93.88 90 ASN A O 1
ATOM 709 N N . GLY A 1 91 ? -6.042 -6.936 6.245 1.00 95.62 91 GLY A N 1
ATOM 710 C CA . GLY A 1 91 ? -5.520 -7.126 7.596 1.00 95.62 91 GLY A CA 1
ATOM 711 C C . GLY A 1 91 ? -5.472 -5.817 8.384 1.00 95.62 91 GLY A C 1
ATOM 712 O O . GLY A 1 91 ? -5.915 -5.789 9.528 1.00 95.62 91 GLY A O 1
ATOM 713 N N . LEU A 1 92 ? -5.004 -4.733 7.760 1.00 94.62 92 LEU A N 1
ATOM 714 C CA . LEU A 1 92 ? -4.969 -3.395 8.352 1.00 94.62 92 LEU A CA 1
ATOM 715 C C . LEU A 1 92 ? -6.372 -2.881 8.679 1.00 94.62 92 LEU A C 1
ATOM 717 O O . LEU A 1 92 ? -6.583 -2.398 9.784 1.00 94.62 92 LEU A O 1
ATOM 721 N N . MET A 1 93 ? -7.348 -3.066 7.785 1.00 95.31 93 MET A N 1
ATOM 722 C CA . MET A 1 93 ? -8.740 -2.681 8.058 1.00 95.31 93 MET A CA 1
ATOM 723 C C . MET A 1 93 ? -9.327 -3.429 9.261 1.00 95.31 93 MET A C 1
ATOM 725 O O . MET A 1 93 ? -9.999 -2.833 10.097 1.00 95.31 93 MET A O 1
ATOM 729 N N . ARG A 1 94 ? -9.048 -4.733 9.386 1.00 97.00 94 ARG A N 1
ATOM 730 C CA . ARG A 1 94 ? -9.496 -5.520 10.548 1.00 97.00 94 ARG A CA 1
ATOM 731 C C . ARG A 1 94 ? -8.810 -5.077 11.834 1.00 97.00 94 ARG A C 1
ATOM 733 O O . ARG A 1 94 ? -9.470 -4.987 12.859 1.00 97.00 94 ARG A O 1
ATOM 740 N N . MET A 1 95 ? -7.509 -4.803 11.782 1.00 96.00 95 MET A N 1
ATOM 741 C CA . MET A 1 95 ? -6.775 -4.304 12.945 1.00 96.00 95 MET A CA 1
ATOM 742 C C . MET A 1 95 ? -7.270 -2.922 13.373 1.00 96.00 95 MET A C 1
ATOM 744 O O . MET A 1 95 ? -7.421 -2.695 14.567 1.00 96.00 95 MET A O 1
ATOM 748 N N . GLN A 1 96 ? -7.585 -2.034 12.426 1.00 96.75 96 GLN A N 1
ATOM 749 C CA . GLN A 1 96 ? -8.187 -0.737 12.730 1.00 96.75 96 GLN A CA 1
ATOM 750 C C . GLN A 1 96 ? -9.517 -0.911 13.469 1.00 96.75 96 GLN A C 1
ATOM 752 O O . GLN A 1 96 ? -9.698 -0.319 14.5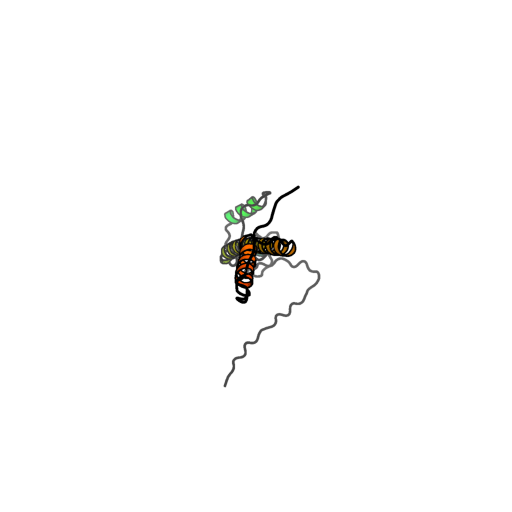26 1.00 96.75 96 GLN A O 1
ATOM 757 N N . GLN A 1 97 ? -10.385 -1.808 12.988 1.00 97.12 97 GLN A N 1
ATOM 758 C CA . GLN A 1 97 ? -11.636 -2.117 13.681 1.00 97.12 97 GLN A CA 1
ATOM 759 C C . GLN A 1 97 ? -11.392 -2.616 15.111 1.00 97.12 97 GLN A C 1
ATOM 761 O O . GLN A 1 97 ? -12.052 -2.174 16.042 1.00 97.12 97 GLN A O 1
ATOM 766 N N . GLN A 1 98 ? -10.414 -3.506 15.306 1.00 96.88 98 GLN A N 1
ATOM 767 C CA . GLN A 1 98 ? -10.076 -4.000 16.643 1.00 96.88 98 GLN A CA 1
ATOM 768 C C . GLN A 1 98 ? -9.553 -2.892 17.565 1.00 96.88 98 GLN A C 1
ATOM 770 O O . GLN A 1 98 ? -9.825 -2.926 18.763 1.00 96.88 98 GLN A O 1
ATOM 775 N N . ILE A 1 99 ? -8.802 -1.922 17.036 1.00 97.25 99 ILE A N 1
ATOM 776 C CA . ILE A 1 99 ? -8.349 -0.756 17.805 1.00 97.25 99 ILE A CA 1
ATOM 777 C C . ILE A 1 99 ? -9.550 0.086 18.236 1.00 97.25 99 ILE A C 1
ATOM 779 O O . ILE A 1 99 ? -9.626 0.453 19.408 1.00 97.25 99 ILE A O 1
ATOM 783 N N . ASP A 1 100 ? -10.485 0.351 17.327 1.00 97.38 100 ASP A N 1
ATOM 784 C CA . ASP A 1 100 ? -11.668 1.167 17.608 1.00 97.38 100 ASP A CA 1
ATOM 785 C C . ASP A 1 100 ? -12.575 0.488 18.655 1.00 97.38 100 ASP A C 1
ATOM 787 O O . ASP A 1 100 ? -12.983 1.122 19.633 1.00 97.38 100 ASP A O 1
ATOM 791 N N . ASP A 1 101 ? -12.799 -0.823 18.520 1.00 97.19 101 ASP A N 1
ATOM 792 C CA . ASP A 1 101 ? -13.577 -1.624 19.473 1.00 97.19 101 ASP A CA 1
ATOM 793 C C . ASP A 1 101 ? -12.933 -1.613 20.872 1.00 97.19 101 ASP A C 1
ATOM 795 O O . ASP A 1 101 ? -13.602 -1.379 21.884 1.00 97.19 101 ASP A O 1
ATOM 799 N N . LEU A 1 102 ? -11.610 -1.812 20.943 1.00 96.44 102 LEU A N 1
ATOM 800 C CA . LEU A 1 102 ? -10.872 -1.782 22.209 1.00 96.44 102 LEU A CA 1
ATOM 801 C C . LEU A 1 102 ? -10.887 -0.392 22.849 1.00 96.44 102 LEU A C 1
ATOM 803 O O . LEU A 1 102 ? -11.029 -0.276 24.067 1.00 96.44 102 LEU A O 1
ATOM 807 N N . GLN A 1 103 ? -10.751 0.674 22.059 1.00 96.75 103 GLN A N 1
ATOM 808 C CA . GLN A 1 103 ? -10.847 2.041 22.572 1.00 96.75 103 GLN A CA 1
ATOM 809 C C . GLN A 1 103 ? -12.226 2.308 23.176 1.00 96.75 103 GLN A C 1
ATOM 811 O O . GLN A 1 103 ? -12.314 2.909 24.251 1.00 96.75 103 GLN A O 1
ATOM 816 N N . GLN A 1 104 ? -13.290 1.818 22.539 1.00 96.62 104 GLN A N 1
ATOM 817 C CA . GLN A 1 104 ? -14.644 1.923 23.070 1.00 96.62 104 GLN A CA 1
ATOM 818 C C . GLN A 1 104 ? -14.800 1.151 24.389 1.00 96.62 104 GLN A C 1
ATOM 820 O O . GLN A 1 104 ? -15.382 1.672 25.344 1.00 96.62 104 GLN A O 1
ATOM 825 N N . GLU A 1 105 ? -14.248 -0.060 24.483 1.00 95.94 105 GLU A N 1
ATOM 826 C CA . GLU A 1 105 ? -14.289 -0.860 25.712 1.00 95.94 105 GLU A CA 1
ATOM 827 C C . GLU A 1 105 ? -13.510 -0.201 26.861 1.00 95.94 105 GLU A C 1
ATOM 829 O O . GLU A 1 105 ? -13.983 -0.170 28.004 1.00 95.94 105 GLU A O 1
ATOM 834 N N . VAL A 1 106 ? -12.345 0.382 26.568 1.00 97.00 106 VAL A N 1
ATOM 835 C CA . VAL A 1 106 ? -11.549 1.136 27.547 1.00 97.00 106 VAL A CA 1
ATOM 836 C C . VAL A 1 106 ? -12.314 2.366 28.032 1.00 97.00 106 VAL A C 1
ATOM 838 O O . VAL A 1 106 ? -12.363 2.612 29.239 1.00 97.00 106 VAL A O 1
ATOM 841 N N . GLN A 1 107 ? -12.966 3.110 27.135 1.00 95.12 107 GLN A N 1
ATOM 842 C CA . GLN A 1 107 ? -13.799 4.258 27.509 1.00 95.12 107 GLN A CA 1
ATOM 843 C C . GLN A 1 107 ? -14.992 3.843 28.380 1.00 95.12 107 GLN A C 1
ATOM 845 O O . GLN A 1 107 ? -15.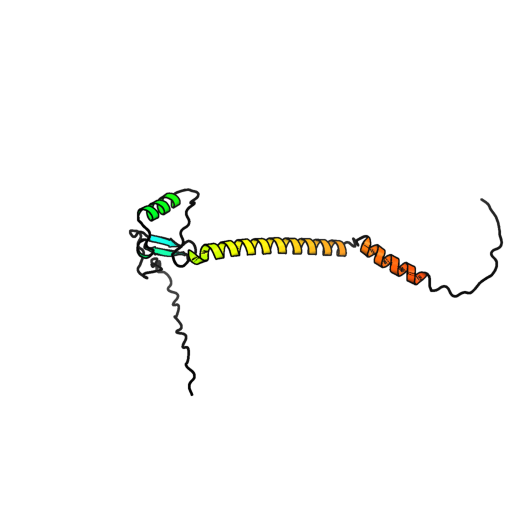253 4.472 29.408 1.00 95.12 107 GLN A O 1
ATOM 850 N N . ALA A 1 108 ? -15.683 2.760 28.014 1.00 92.31 108 ALA A N 1
ATOM 851 C CA . ALA A 1 108 ? -16.799 2.221 28.788 1.00 92.31 108 ALA A CA 1
ATOM 852 C C . ALA A 1 108 ? -16.354 1.700 30.164 1.00 92.31 108 ALA A C 1
ATOM 854 O O . ALA A 1 108 ? -17.060 1.845 31.160 1.00 92.31 108 ALA A O 1
ATOM 855 N N . SER A 1 109 ? -15.169 1.102 30.248 1.00 93.38 109 SER A N 1
ATOM 856 C CA . SER A 1 109 ? -14.601 0.658 31.522 1.00 93.38 109 SER A CA 1
ATOM 857 C C . SER A 1 109 ? -14.196 1.844 32.397 1.00 93.38 109 SER A C 1
ATOM 859 O O . SER A 1 109 ? -14.466 1.840 33.598 1.00 93.38 109 SER A O 1
ATOM 861 N N . GLY A 1 110 ? -13.615 2.887 31.801 1.00 92.12 110 GLY A N 1
ATOM 862 C CA . GLY A 1 110 ? -13.260 4.124 32.495 1.00 92.12 110 GLY A CA 1
ATOM 863 C C . GLY A 1 110 ? -14.475 4.847 33.079 1.00 92.12 110 GLY A C 1
ATOM 864 O O . GLY A 1 110 ? -14.443 5.248 34.241 1.00 92.12 110 GLY A O 1
ATOM 865 N N . SER A 1 111 ? -15.578 4.955 32.332 1.00 88.94 111 SER A N 1
ATOM 866 C CA . SER A 1 111 ? -16.808 5.567 32.858 1.00 88.94 111 SER A CA 1
ATOM 867 C C . SER A 1 111 ? -17.384 4.778 34.036 1.00 88.94 111 SER A C 1
ATOM 869 O O . SER A 1 111 ? -17.750 5.375 35.047 1.00 88.94 111 SER A O 1
ATOM 871 N N . ARG A 1 112 ? -17.365 3.440 33.967 1.00 85.25 112 ARG A N 1
ATOM 872 C CA . ARG A 1 112 ? -17.785 2.574 35.082 1.00 85.25 112 ARG A CA 1
ATOM 873 C C . ARG A 1 112 ? -16.930 2.772 36.333 1.00 85.25 112 ARG A C 1
ATOM 875 O O . ARG A 1 112 ? -17.473 2.744 37.433 1.00 85.25 112 ARG A O 1
ATOM 882 N N . LEU A 1 113 ? -15.618 2.967 36.187 1.00 87.25 113 LEU A N 1
ATOM 883 C CA . LEU A 1 113 ? -14.737 3.274 37.319 1.00 87.25 113 LEU A CA 1
ATOM 884 C C . LEU A 1 113 ? -15.057 4.643 37.926 1.00 87.25 113 LEU A C 1
ATOM 886 O O . LEU A 1 113 ? -15.166 4.743 39.146 1.00 87.25 113 LEU A O 1
ATOM 890 N N . ASN A 1 114 ? -15.294 5.659 37.094 1.00 88.00 114 ASN A N 1
ATOM 891 C CA . ASN A 1 114 ? -15.669 6.995 37.565 1.00 88.00 114 ASN A CA 1
ATOM 892 C C . ASN A 1 114 ? -17.016 6.991 38.302 1.00 88.00 114 ASN A C 1
ATOM 894 O O . ASN A 1 114 ? -17.161 7.672 39.313 1.00 88.00 114 ASN A O 1
ATOM 898 N N . ASP A 1 115 ? -18.000 6.216 37.837 1.00 85.31 115 ASP A N 1
ATOM 899 C CA . ASP A 1 115 ? -19.284 6.074 38.532 1.00 85.31 115 ASP A CA 1
ATOM 900 C C . ASP A 1 115 ? -19.119 5.403 39.907 1.00 85.31 115 ASP A C 1
ATOM 902 O O . ASP A 1 115 ? -19.767 5.813 40.874 1.00 85.31 115 ASP A O 1
ATOM 906 N N . ILE A 1 116 ? -18.217 4.418 40.022 1.00 81.94 116 ILE A N 1
ATOM 907 C CA . ILE A 1 116 ? -17.868 3.787 41.304 1.00 81.94 116 ILE A CA 1
ATOM 908 C C . ILE A 1 116 ? -17.173 4.791 42.231 1.00 81.94 116 ILE A C 1
ATOM 910 O O . ILE A 1 116 ? -17.548 4.887 43.400 1.00 81.94 116 ILE A O 1
ATOM 914 N N . GLU A 1 117 ? -16.198 5.553 41.727 1.00 81.50 117 GLU A N 1
ATOM 915 C CA . GLU A 1 117 ? -15.492 6.586 42.498 1.00 81.50 117 GLU A CA 1
ATOM 916 C C . GLU A 1 117 ? -16.447 7.696 42.963 1.00 81.50 117 GLU A C 1
ATOM 918 O O . GLU A 1 117 ? -16.386 8.139 44.109 1.00 81.50 117 GLU A O 1
ATOM 923 N N . ALA A 1 118 ? -17.410 8.071 42.117 1.00 85.50 118 ALA A N 1
ATOM 924 C CA . ALA A 1 118 ? -18.469 9.022 42.442 1.00 85.50 118 ALA A CA 1
ATOM 925 C C . ALA A 1 118 ? -19.566 8.444 43.362 1.00 85.50 118 ALA A C 1
ATOM 927 O O . ALA A 1 118 ? -20.519 9.152 43.696 1.00 85.50 118 ALA A O 1
ATOM 928 N N . GLY A 1 119 ? -19.480 7.169 43.760 1.00 78.12 119 GLY A N 1
ATOM 929 C CA . GLY A 1 119 ? -20.456 6.523 44.640 1.00 78.12 119 GLY A CA 1
ATOM 930 C C . GLY A 1 119 ? -21.832 6.294 44.004 1.00 78.12 119 GLY A C 1
ATOM 931 O O . GLY A 1 119 ? -22.805 6.041 44.720 1.00 78.12 119 GLY A O 1
ATOM 932 N N . LYS A 1 120 ? -21.939 6.359 42.671 1.00 74.19 120 LYS A N 1
ATOM 933 C CA . LYS A 1 120 ? -23.160 6.023 41.929 1.00 74.19 120 LYS A CA 1
ATOM 934 C C . LYS A 1 120 ? -23.292 4.507 41.839 1.00 74.19 120 LYS A C 1
ATOM 936 O O . LYS A 1 120 ? -22.990 3.877 40.828 1.00 74.19 120 LYS A O 1
ATOM 941 N N . PHE A 1 121 ? -23.744 3.898 42.927 1.00 75.38 121 PHE A N 1
ATOM 942 C CA . PHE A 1 121 ? -24.108 2.488 42.914 1.00 75.38 121 PHE A CA 1
ATOM 943 C C . PHE A 1 121 ? -25.417 2.305 42.154 1.00 75.38 121 PHE A C 1
ATOM 945 O O . PHE A 1 121 ? -26.397 2.998 42.411 1.00 75.38 121 PHE A O 1
ATOM 952 N N . THR A 1 122 ? -25.439 1.343 41.233 1.00 73.00 122 THR A N 1
ATOM 953 C CA . THR A 1 122 ? -26.682 0.949 40.560 1.00 73.00 122 THR A CA 1
ATOM 954 C C . THR A 1 122 ? -27.716 0.461 41.581 1.00 73.00 122 THR A C 1
ATOM 956 O O . THR A 1 122 ? -27.353 -0.127 42.605 1.00 73.00 122 THR A O 1
ATOM 959 N N . ASP A 1 123 ? -29.007 0.641 41.290 1.00 69.38 123 ASP A N 1
ATOM 960 C CA . ASP A 1 123 ? -30.106 0.221 42.177 1.00 69.38 123 ASP A CA 1
ATOM 961 C C . ASP A 1 123 ? -30.078 -1.284 42.507 1.00 69.38 123 ASP A C 1
ATOM 963 O O . ASP A 1 123 ? -30.444 -1.720 43.602 1.00 69.38 123 ASP A O 1
ATOM 967 N N . ASN A 1 124 ? -29.559 -2.103 41.589 1.00 69.12 124 ASN A N 1
ATOM 968 C CA . ASN A 1 124 ? -29.333 -3.532 41.818 1.00 69.12 124 ASN A CA 1
ATOM 969 C C . ASN A 1 124 ? -28.200 -3.798 42.825 1.00 69.12 124 ASN A C 1
ATOM 971 O O . ASN A 1 124 ? -28.280 -4.742 43.612 1.00 69.12 124 ASN A O 1
ATOM 975 N N . MET A 1 125 ? -27.147 -2.976 42.835 1.00 69.00 125 MET A N 1
ATOM 976 C CA . MET A 1 125 ? -26.056 -3.101 43.808 1.00 69.00 125 MET A CA 1
ATOM 977 C C . MET A 1 125 ? -26.479 -2.606 45.191 1.00 69.00 125 MET A C 1
ATOM 979 O O . MET A 1 125 ? -26.186 -3.268 46.189 1.00 69.00 125 MET A O 1
ATOM 983 N N . SER A 1 126 ? -27.201 -1.486 45.267 1.00 69.00 126 SER A N 1
ATOM 984 C CA . SER A 1 126 ? -27.707 -0.965 46.538 1.00 69.00 126 SER A CA 1
ATOM 985 C C . SER A 1 126 ? -28.727 -1.932 47.154 1.00 69.00 126 SER A C 1
ATOM 987 O O . SER A 1 126 ? -28.562 -2.335 48.308 1.00 69.00 126 SER A O 1
ATOM 989 N N . SER A 1 127 ? -29.711 -2.416 46.391 1.00 68.75 127 SER A N 1
ATOM 990 C CA . SER A 1 127 ? -30.703 -3.392 46.881 1.00 68.75 127 SER A CA 1
ATOM 991 C C . SER A 1 127 ? -30.087 -4.718 47.356 1.00 68.75 127 SER A C 1
ATOM 993 O O . SER A 1 127 ? -30.526 -5.259 48.374 1.00 68.75 127 SER A O 1
ATOM 995 N N . ALA A 1 128 ? -29.022 -5.215 46.717 1.00 71.44 128 ALA A N 1
ATOM 996 C CA . ALA A 1 128 ? -28.308 -6.417 47.162 1.00 71.44 128 ALA A CA 1
ATOM 997 C C . ALA A 1 128 ? -27.575 -6.233 48.507 1.00 71.44 128 ALA A C 1
ATOM 999 O O . ALA A 1 128 ? -27.472 -7.177 49.302 1.00 71.44 128 ALA A O 1
ATOM 1000 N N . VAL A 1 129 ? -27.081 -5.022 48.786 1.00 67.56 129 VAL A N 1
ATOM 1001 C CA . VAL A 1 129 ? -26.455 -4.672 50.071 1.00 67.56 129 VAL A CA 1
ATOM 1002 C C . VAL A 1 129 ? -27.523 -4.504 51.156 1.00 67.56 129 VAL A C 1
ATOM 1004 O O . VAL A 1 129 ? -27.426 -5.127 52.220 1.00 67.56 129 VAL A O 1
ATOM 1007 N N . TRP A 1 130 ? -28.584 -3.740 50.879 1.00 62.78 130 TRP A N 1
ATOM 1008 C CA . TRP A 1 130 ? -29.666 -3.475 51.835 1.00 62.78 130 TRP A CA 1
ATOM 1009 C C . TRP A 1 130 ? -30.495 -4.727 52.163 1.00 62.78 130 TRP A C 1
ATOM 1011 O O . TRP A 1 130 ? -30.819 -4.957 53.331 1.00 62.78 130 TRP A O 1
ATOM 1021 N N . GLY A 1 131 ? -30.754 -5.597 51.181 1.00 60.59 131 GLY A N 1
ATOM 1022 C CA . GLY A 1 131 ? -31.457 -6.869 51.381 1.00 60.59 131 GLY A CA 1
ATOM 1023 C C . GLY A 1 131 ? -30.719 -7.827 52.325 1.00 60.59 131 GLY A C 1
ATOM 1024 O O . GLY A 1 131 ? -31.344 -8.491 53.152 1.00 60.59 131 GLY A O 1
ATOM 1025 N N . LYS A 1 132 ? -29.379 -7.848 52.297 1.00 56.66 132 LYS A N 1
ATOM 1026 C CA . LYS A 1 132 ? -28.566 -8.655 53.231 1.00 56.66 132 LYS A CA 1
ATOM 1027 C C . LYS A 1 132 ? -28.475 -8.046 54.635 1.00 56.66 132 LYS A C 1
ATOM 1029 O O . LYS A 1 132 ? -28.369 -8.794 55.612 1.00 56.66 132 LYS A O 1
ATOM 1034 N N . LEU A 1 133 ? -28.524 -6.718 54.760 1.00 52.25 133 LEU A N 1
ATOM 1035 C CA . LEU A 1 133 ? -28.520 -6.026 56.056 1.00 52.25 133 LEU A CA 1
ATOM 1036 C C . LEU A 1 133 ? -29.852 -6.178 56.809 1.00 52.25 133 LEU A C 1
ATOM 1038 O O . LEU A 1 133 ? -29.838 -6.365 58.028 1.00 52.25 133 LEU A O 1
ATOM 1042 N N . LEU A 1 134 ? -30.986 -6.179 56.102 1.00 51.44 134 LEU A N 1
ATOM 1043 C CA . LEU A 1 134 ? -32.312 -6.380 56.703 1.00 51.44 134 LEU A CA 1
ATOM 1044 C C . LEU A 1 134 ? -32.507 -7.804 57.252 1.00 51.44 134 LEU A C 1
ATOM 1046 O O . LEU A 1 134 ? -33.021 -7.965 58.358 1.00 51.44 134 LEU A O 1
ATOM 1050 N N . VAL A 1 135 ? -32.004 -8.836 56.563 1.00 51.41 135 VAL A N 1
ATOM 1051 C CA . VAL A 1 135 ? -32.101 -10.233 57.037 1.00 51.41 135 VAL A CA 1
ATOM 1052 C C . VAL A 1 135 ? -31.257 -10.475 58.298 1.00 51.41 135 VAL A C 1
ATOM 1054 O O . VAL A 1 135 ? -31.675 -11.210 59.192 1.00 51.41 135 VAL A O 1
ATOM 1057 N N . LYS A 1 136 ? -30.100 -9.810 58.442 1.00 48.16 136 LYS A N 1
ATOM 1058 C CA . LYS A 1 136 ? -29.238 -9.964 59.631 1.00 48.16 136 LYS A CA 1
ATOM 1059 C C . LYS A 1 136 ? -29.758 -9.250 60.883 1.00 48.16 136 LYS A C 1
ATOM 1061 O O . LYS A 1 136 ? -29.396 -9.656 61.987 1.00 48.16 136 LYS A O 1
ATOM 1066 N N . ARG A 1 137 ? -30.600 -8.218 60.751 1.00 43.00 137 ARG A N 1
ATOM 1067 C CA . ARG A 1 137 ? -31.137 -7.469 61.906 1.00 43.00 137 ARG A CA 1
ATOM 1068 C C . ARG A 1 137 ? -32.410 -8.083 62.503 1.00 43.00 137 ARG A C 1
ATOM 1070 O O . ARG A 1 137 ? -32.756 -7.749 63.628 1.00 43.00 137 ARG A O 1
ATOM 1077 N N . LEU A 1 138 ? -33.055 -9.018 61.800 1.00 46.03 138 LEU A N 1
ATOM 1078 C CA . LEU A 1 138 ? -34.301 -9.669 62.235 1.00 46.03 138 LEU A CA 1
ATOM 1079 C C . LEU A 1 138 ? -34.108 -10.988 63.017 1.00 46.03 138 LEU A C 1
ATOM 1081 O O . LEU A 1 138 ? -35.083 -11.524 63.529 1.00 46.03 138 LEU A O 1
ATOM 1085 N N . TRP A 1 139 ? -32.877 -11.497 63.173 1.00 43.88 139 TRP A N 1
ATOM 1086 C CA . TRP A 1 139 ? -32.590 -12.765 63.884 1.00 43.88 139 TRP A CA 1
ATOM 1087 C C . TRP A 1 139 ? -31.815 -12.613 65.207 1.00 43.88 139 TRP A C 1
ATOM 1089 O O . TRP A 1 139 ? -31.359 -13.596 65.787 1.00 43.88 139 TRP A O 1
ATOM 1099 N N . LYS A 1 140 ? -31.690 -11.390 65.737 1.00 44.25 140 LYS A N 1
ATOM 1100 C CA . LYS A 1 140 ? -31.139 -11.130 67.080 1.00 44.25 140 LYS A CA 1
ATOM 1101 C C . LYS A 1 140 ? -32.125 -10.328 67.931 1.00 44.25 140 LYS A C 1
ATOM 1103 O O . LYS A 1 140 ? -31.832 -9.224 68.367 1.00 44.25 140 LYS A O 1
ATOM 1108 N N . VAL A 1 141 ? -33.294 -10.908 68.190 1.00 46.84 141 VAL A N 1
ATOM 1109 C CA . VAL A 1 141 ? -34.095 -10.534 69.363 1.00 46.84 141 VAL A CA 1
ATOM 1110 C C . VAL A 1 141 ? -34.223 -11.785 70.231 1.00 46.84 141 VAL A C 1
ATOM 1112 O O . VAL A 1 141 ? -34.918 -12.725 69.841 1.00 46.84 141 VAL A O 1
ATOM 1115 N N . PRO A 1 142 ? -33.524 -11.863 71.37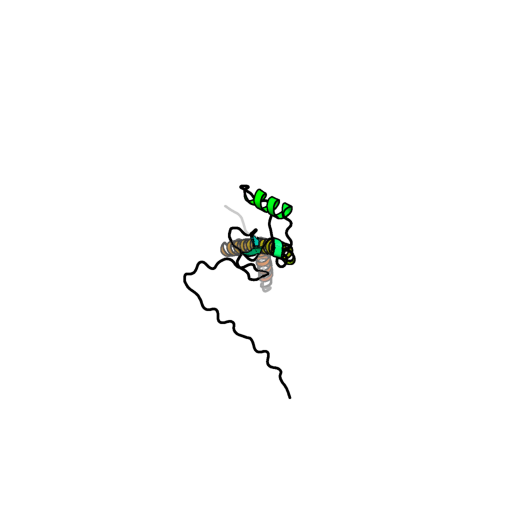6 1.00 42.12 142 PRO A N 1
ATOM 1116 C CA . PRO A 1 142 ? -33.802 -12.885 72.372 1.00 42.12 142 PRO A CA 1
ATOM 1117 C C . PRO A 1 142 ? -35.248 -12.722 72.850 1.00 42.12 142 PRO A C 1
ATOM 1119 O O . PRO A 1 142 ? -35.658 -11.628 73.232 1.00 42.12 142 PRO A O 1
ATOM 1122 N N . LYS A 1 143 ? -36.017 -13.814 72.824 1.00 46.31 143 LYS A N 1
ATOM 1123 C CA . LYS A 1 143 ? -37.343 -13.926 73.445 1.00 46.31 143 LYS A CA 1
ATOM 1124 C C . LYS A 1 143 ? -37.241 -13.657 74.947 1.00 46.31 143 LYS A C 1
ATOM 1126 O O . LYS A 1 143 ? -37.078 -14.605 75.705 1.00 46.31 143 LYS A O 1
ATOM 1131 N N . LEU A 1 144 ? -37.375 -12.416 75.393 1.00 46.81 144 LEU A N 1
ATOM 1132 C CA . LEU A 1 144 ? -37.755 -12.113 76.770 1.00 46.81 144 LEU A CA 1
ATOM 1133 C C . LEU A 1 144 ? -38.655 -10.874 76.782 1.00 46.81 144 LEU A C 1
ATOM 1135 O O . LEU A 1 144 ? -38.374 -9.901 76.095 1.00 46.81 144 LEU A O 1
ATOM 1139 N N . TYR A 1 145 ? -39.706 -10.961 77.599 1.00 39.19 145 TYR A N 1
ATOM 1140 C CA . TYR A 1 145 ? -40.795 -10.006 77.849 1.00 39.19 145 TYR A CA 1
ATOM 1141 C C . TYR A 1 145 ? -42.078 -10.172 77.025 1.00 39.19 145 TYR A C 1
ATOM 1143 O O . TYR A 1 145 ? -42.447 -9.372 76.172 1.00 39.19 145 TYR A O 1
ATOM 1151 N N . VAL A 1 146 ? -42.829 -11.207 77.414 1.00 47.44 146 VAL A N 1
ATOM 1152 C CA . VAL A 1 146 ? -44.287 -11.118 77.548 1.00 47.44 146 VAL A CA 1
ATOM 1153 C C . VAL A 1 146 ? -44.553 -10.272 78.796 1.00 47.44 146 VAL A C 1
ATOM 1155 O O . VAL A 1 146 ? -44.156 -10.676 79.886 1.00 47.44 146 VAL A O 1
ATOM 1158 N N . GLY A 1 147 ? -45.183 -9.106 78.666 1.00 43.75 147 GLY A N 1
ATOM 1159 C CA . GLY A 1 147 ? -45.584 -8.334 79.843 1.00 43.75 147 GLY A CA 1
ATOM 1160 C C . GLY A 1 147 ? -45.959 -6.887 79.560 1.00 43.75 147 GLY A C 1
ATOM 1161 O O . GLY A 1 147 ? -45.090 -6.033 79.499 1.00 43.75 147 GLY A O 1
ATOM 1162 N N . MET A 1 148 ? -47.271 -6.648 79.470 1.00 44.91 148 MET A N 1
ATOM 1163 C CA . MET A 1 148 ? -47.957 -5.395 79.816 1.00 44.91 148 MET A CA 1
ATOM 1164 C C . MET A 1 148 ? -47.452 -4.107 79.150 1.00 44.91 148 MET A C 1
ATOM 1166 O O . MET A 1 148 ? -46.591 -3.414 79.678 1.00 44.91 148 MET A O 1
ATOM 1170 N N . PHE A 1 149 ? -48.144 -3.680 78.090 1.00 35.00 149 PHE A N 1
ATOM 1171 C CA . PHE A 1 149 ? -48.327 -2.249 77.853 1.00 35.00 149 PHE A CA 1
ATOM 1172 C C . PHE A 1 149 ? -49.801 -1.896 78.019 1.00 35.00 149 PHE A C 1
ATOM 1174 O O . PHE A 1 149 ? -50.652 -2.179 77.177 1.00 35.00 149 PHE A O 1
ATOM 1181 N N . TRP A 1 150 ? -50.072 -1.343 79.197 1.00 37.12 150 TRP A N 1
ATOM 1182 C CA . TRP A 1 150 ? -51.297 -0.659 79.550 1.00 37.12 150 TRP A CA 1
ATOM 1183 C C . TRP A 1 150 ? -51.428 0.643 78.754 1.00 37.12 150 TRP A C 1
ATOM 1185 O O . TRP A 1 150 ? -50.466 1.358 78.486 1.00 37.12 150 TRP A O 1
ATOM 1195 N N . ILE A 1 151 ? -52.679 0.925 78.430 1.00 48.78 151 ILE A N 1
ATOM 1196 C CA . ILE A 1 151 ? -53.246 2.163 77.907 1.00 48.78 151 ILE A CA 1
ATOM 1197 C C . ILE A 1 151 ? -52.883 3.357 78.808 1.00 48.78 151 ILE A C 1
ATOM 1199 O O . ILE A 1 151 ? -53.203 3.306 79.994 1.00 48.78 151 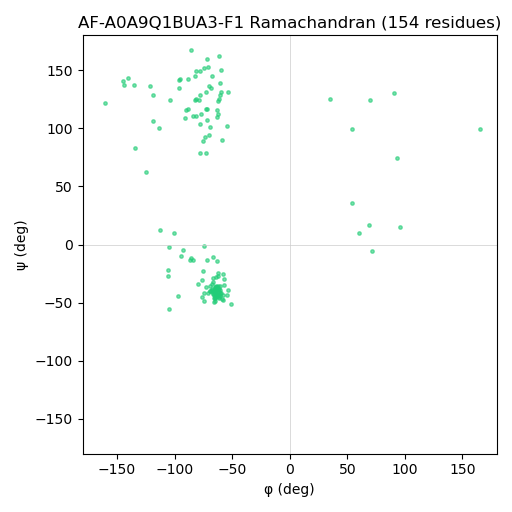ILE A O 1
ATOM 1203 N N . TRP A 1 152 ? -52.388 4.476 78.251 1.00 37.62 152 TRP A N 1
ATOM 1204 C CA . TRP A 1 152 ? -52.754 5.812 78.759 1.00 37.62 152 TRP A CA 1
ATOM 1205 C C . TRP A 1 152 ? -52.508 6.991 77.787 1.00 37.62 152 TRP A C 1
ATOM 1207 O O . TRP A 1 152 ? -51.389 7.217 77.347 1.00 37.62 152 TRP A O 1
ATOM 1217 N N . LYS A 1 153 ? -53.621 7.702 77.508 1.00 45.44 153 LYS A N 1
ATOM 1218 C CA . LYS A 1 153 ? -53.891 9.147 77.251 1.00 45.44 153 LYS A CA 1
ATOM 1219 C C . LYS A 1 153 ? -52.861 10.027 76.508 1.00 45.44 153 LYS A C 1
ATOM 1221 O O . LYS A 1 153 ? -51.706 10.084 76.884 1.00 45.44 153 LYS A O 1
ATOM 1226 N N . LYS A 1 154 ? -53.232 10.717 75.412 1.00 48.19 154 LYS A N 1
ATOM 1227 C CA . LYS A 1 154 ? -54.082 11.941 75.235 1.00 48.19 154 LYS A CA 1
ATOM 1228 C C . LYS A 1 154 ? -53.475 13.268 75.749 1.00 48.19 154 LYS A C 1
ATOM 1230 O O . LYS A 1 154 ? -53.330 13.421 76.955 1.00 48.19 154 LYS A O 1
ATOM 1235 N N . GLY A 1 155 ? -53.397 14.244 74.826 1.00 44.28 155 GLY A N 1
ATOM 1236 C CA . GLY A 1 155 ? -53.347 15.711 75.031 1.00 44.28 155 GLY A CA 1
ATOM 1237 C C . GLY A 1 155 ? -51.923 16.260 75.157 1.00 44.28 155 GLY A C 1
ATOM 1238 O O . GLY A 1 155 ? -51.156 15.701 75.926 1.00 44.28 155 GLY A O 1
ATOM 1239 N N . VAL A 1 156 ? -51.485 17.308 74.453 1.00 46.00 156 VAL A N 1
ATOM 1240 C CA . VAL A 1 156 ? -52.144 18.488 73.849 1.00 46.00 156 VAL A CA 1
ATOM 1241 C C . VAL A 1 156 ? -51.426 18.850 72.551 1.00 46.00 156 VAL A C 1
ATOM 1243 O O . VAL A 1 156 ? -50.191 18.656 72.512 1.00 46.00 156 VAL A O 1
#

Solvent-accessible surface area (backbone atoms only — not comparable to full-atom values): 10067 Å² total; per-residue (Å²): 140,80,88,85,80,85,78,80,79,81,78,80,82,75,87,79,81,87,66,87,73,72,51,39,15,75,81,82,64,47,74,51,49,92,89,47,67,58,47,63,18,78,81,79,70,41,33,30,44,35,70,82,69,70,51,49,70,70,58,50,48,53,51,56,57,36,64,71,44,99,72,58,82,78,81,56,55,45,86,78,47,50,80,45,48,65,58,51,54,55,48,50,55,50,48,50,51,52,51,54,54,49,52,50,51,51,53,55,50,51,51,54,50,51,34,56,75,71,63,59,66,52,71,71,57,49,50,59,52,52,57,56,53,56,61,66,66,74,77,73,72,79,95,76,80,89,74,84,86,79,89,81,84,86,89,132

Mean predicted aligned error: 15.75 Å

Secondary structure (DSSP, 8-state):
-----------------S---PPBBTTT--B--TTS-EEE-TTT--EEETTTTT--HHHHHHHHHHTTSSS-------HHHHHHHHHHHHHHHHHHHHHHHHHHHHHHHHHHHHHHHTT---HHHHHHHHHHHHHHHSS-----------------

Foldseek 3Di:
DDDDDDDDDDDDDDPDPDDPPQQAAPQPRHGDDPPFLWDAAPPPRGIHGCVSQVHDPVNSVVQVVLVPDPDRPDHDHGPVCVVCVVVVVVVVVVVVVVVVVVVVVVVVVVVVVVCVVVVVDDPVRVCVVVVVVVVVVVPPDPDDDPDDDDDDDDDD

pLDDT: mean 78.23, std 22.03, range [35.0, 98.06]

Radius of gyration: 38.89 Å; Cα contacts (8 Å, |Δi|>4): 86; chains: 1; bounding box: 83×57×103 Å

InterPro domains:
  IPR011011 Zinc finger, FYVE/PHD-type [SSF57903] (23-90)
  IPR013083 Zinc finger, RING/FYVE/PHD-type [G3DSA:3.30.40.10] (16-83)
  IPR019786 Zinc finger, PHD-type, conserved site [PS01359] (25-81)
  IPR019787 Zinc finger, PHD-finger [PF27108] (25-82)
  IPR019787 Zinc finger, PHD-finger [PS50016] (22-84)